Protein AF-A0A7C7KP07-F1 (afdb_monomer)

Structure (mmCIF, N/CA/C/O backbone):
data_AF-A0A7C7KP07-F1
#
_entry.id   AF-A0A7C7KP07-F1
#
loop_
_atom_site.group_PDB
_atom_site.id
_atom_site.type_symbol
_atom_site.label_atom_id
_atom_site.label_alt_id
_atom_site.label_comp_id
_atom_site.label_asym_id
_atom_site.label_entity_id
_atom_site.label_seq_id
_atom_site.pdbx_PDB_ins_code
_atom_site.Cartn_x
_atom_site.Cartn_y
_atom_site.Cartn_z
_atom_site.occupancy
_atom_site.B_iso_or_equiv
_atom_site.auth_seq_id
_atom_site.auth_comp_id
_atom_site.auth_asym_id
_atom_site.auth_atom_id
_atom_site.pdbx_PDB_model_num
ATOM 1 N N . MET A 1 1 ? -53.215 10.427 48.287 1.00 45.72 1 MET A N 1
ATOM 2 C CA . MET A 1 1 ? -52.246 9.341 48.518 1.00 45.72 1 MET A CA 1
ATOM 3 C C . MET A 1 1 ? -52.363 8.422 47.325 1.00 45.72 1 MET A C 1
ATOM 5 O O . MET A 1 1 ? -53.249 7.585 47.306 1.00 45.72 1 MET A O 1
ATOM 9 N N . GLU A 1 2 ? -51.561 8.667 46.298 1.00 38.69 2 GLU A N 1
ATOM 10 C CA . GLU A 1 2 ? -51.450 7.785 45.140 1.00 38.69 2 GLU A CA 1
ATOM 11 C C . GLU A 1 2 ? -49.985 7.834 44.715 1.00 38.69 2 GLU A C 1
ATOM 13 O O . GLU A 1 2 ? -49.373 8.903 44.669 1.00 38.69 2 GLU A O 1
ATOM 18 N N . VAL A 1 3 ? -49.396 6.648 44.643 1.00 42.69 3 VAL A N 1
ATOM 19 C CA . VAL A 1 3 ? -47.958 6.403 44.702 1.00 42.69 3 VAL A CA 1
ATOM 20 C C . VAL A 1 3 ? -47.361 6.642 43.321 1.00 42.69 3 VAL A C 1
ATOM 22 O O . VAL A 1 3 ? -47.863 6.123 42.328 1.00 42.69 3 VAL A O 1
ATOM 25 N N . ALA A 1 4 ? -46.295 7.443 43.274 1.00 44.50 4 ALA A N 1
ATOM 26 C CA . ALA A 1 4 ? -45.494 7.670 42.082 1.00 44.50 4 ALA A CA 1
ATOM 27 C C . ALA A 1 4 ? -44.988 6.329 41.527 1.00 44.50 4 ALA A C 1
ATOM 29 O O . ALA A 1 4 ? -44.332 5.569 42.241 1.00 44.50 4 ALA A O 1
ATOM 30 N N . GLY A 1 5 ? -45.312 6.052 40.263 1.00 41.22 5 GLY A N 1
ATOM 31 C CA . GLY A 1 5 ? -44.796 4.905 39.530 1.00 41.22 5 GLY A CA 1
ATOM 32 C C . GLY A 1 5 ? -43.279 4.999 39.416 1.00 41.22 5 GLY A C 1
ATOM 33 O O . GLY A 1 5 ? -42.741 5.969 38.886 1.00 41.22 5 GLY A O 1
ATOM 34 N N . THR A 1 6 ? -42.597 4.000 39.957 1.00 45.97 6 THR A N 1
ATOM 35 C CA . THR A 1 6 ? -41.168 3.776 39.781 1.00 45.97 6 THR A CA 1
ATOM 36 C C . THR A 1 6 ? -40.922 3.349 38.341 1.00 45.97 6 THR A C 1
ATOM 38 O O . THR A 1 6 ? -41.316 2.254 37.947 1.00 45.97 6 THR A O 1
ATOM 41 N N . THR A 1 7 ? -40.295 4.209 37.546 1.00 47.19 7 THR A N 1
ATOM 42 C CA . THR A 1 7 ? -39.762 3.823 36.239 1.00 47.19 7 THR A CA 1
ATOM 43 C C . THR A 1 7 ? -38.588 2.879 36.484 1.00 47.19 7 THR A C 1
ATOM 45 O O . THR A 1 7 ? -37.527 3.311 36.936 1.00 47.19 7 THR A O 1
ATOM 48 N N . GLU A 1 8 ? -38.788 1.584 36.251 1.00 47.19 8 GLU A N 1
ATOM 49 C CA . GLU A 1 8 ? -37.691 0.624 36.165 1.00 47.19 8 GLU A CA 1
ATOM 50 C C . GLU A 1 8 ? -36.824 1.013 34.964 1.00 47.19 8 GLU A C 1
ATOM 52 O O . GLU A 1 8 ? -37.277 1.040 33.821 1.00 47.19 8 GLU A O 1
ATOM 57 N N . ILE A 1 9 ? -35.580 1.397 35.243 1.00 50.75 9 ILE A N 1
ATOM 58 C CA . ILE A 1 9 ? -34.553 1.574 34.223 1.00 50.75 9 ILE A CA 1
ATOM 59 C C . ILE A 1 9 ? -34.078 0.163 33.889 1.00 50.75 9 ILE A C 1
ATOM 61 O O . ILE A 1 9 ? -33.373 -0.452 34.692 1.00 50.75 9 ILE A O 1
ATOM 65 N N . GLU A 1 10 ? -34.495 -0.369 32.741 1.00 45.81 10 GLU A N 1
ATOM 66 C CA . GLU A 1 10 ? -33.919 -1.615 32.244 1.00 45.81 10 GLU A CA 1
ATOM 67 C C . GLU A 1 10 ? -32.411 -1.416 32.009 1.00 45.81 10 GLU A C 1
ATOM 69 O O . GLU A 1 10 ? -32.008 -0.405 31.421 1.00 45.81 10 GLU A O 1
ATOM 74 N N . PRO A 1 11 ? -31.549 -2.332 32.485 1.00 45.53 11 PRO A N 1
ATOM 75 C CA . PRO A 1 11 ? -30.120 -2.239 32.234 1.00 45.53 11 PRO A CA 1
ATOM 76 C C . PRO A 1 11 ? -29.877 -2.331 30.726 1.00 45.53 11 PRO A C 1
ATOM 78 O O . PRO A 1 11 ? -30.335 -3.275 30.081 1.00 45.53 11 PRO A O 1
ATOM 81 N N . SER A 1 12 ? -29.151 -1.359 30.160 1.00 54.25 12 SER A N 1
ATOM 82 C CA . SER A 1 12 ? -28.744 -1.409 28.756 1.00 54.25 12 SER A CA 1
ATOM 83 C C . SER A 1 12 ? -27.992 -2.715 28.525 1.00 54.25 12 SER A C 1
ATOM 85 O O . SER A 1 12 ? -26.951 -2.945 29.147 1.00 54.25 12 SER A O 1
ATOM 87 N N . GLN A 1 13 ? -28.525 -3.584 27.669 1.00 49.53 13 GLN A N 1
ATOM 88 C CA . GLN A 1 13 ? -27.815 -4.783 27.252 1.00 49.53 13 GLN A CA 1
ATOM 89 C C . GLN A 1 13 ? -26.516 -4.320 26.591 1.00 49.53 13 GLN A C 1
ATOM 91 O O . GLN A 1 13 ? -26.559 -3.676 25.547 1.00 49.53 13 GLN A O 1
ATOM 96 N N . ALA A 1 14 ? -25.373 -4.574 27.232 1.00 59.94 14 ALA A N 1
ATOM 97 C CA . ALA A 1 14 ? -24.085 -4.363 26.592 1.00 59.94 14 ALA A CA 1
ATOM 98 C C . ALA A 1 14 ? -24.070 -5.243 25.335 1.00 59.94 14 ALA A C 1
ATOM 100 O O . ALA A 1 14 ? -24.162 -6.470 25.443 1.00 59.94 14 ALA A O 1
ATOM 101 N N . GLU A 1 15 ? -24.061 -4.620 24.156 1.00 72.31 15 GLU A N 1
ATOM 102 C CA . GLU A 1 15 ? -23.950 -5.343 22.894 1.00 72.31 15 GLU A CA 1
ATOM 103 C C . GLU A 1 15 ? -22.676 -6.188 22.924 1.00 72.31 15 GLU A C 1
ATOM 105 O O . GLU A 1 15 ? -21.609 -5.724 23.325 1.00 72.31 15 GLU A O 1
ATOM 110 N N . VAL A 1 16 ? -22.797 -7.458 22.534 1.00 79.88 16 VAL A N 1
ATOM 111 C CA . VAL A 1 16 ? -21.636 -8.341 22.410 1.00 79.88 16 VAL A CA 1
ATOM 112 C C . VAL A 1 16 ? -20.747 -7.790 21.289 1.00 79.88 16 VAL A C 1
ATOM 114 O O . VAL A 1 16 ? -21.262 -7.586 20.185 1.00 79.88 16 VAL A O 1
ATOM 117 N N . PRO A 1 17 ? -19.439 -7.574 21.528 1.00 86.75 17 PRO A N 1
ATOM 118 C CA . PRO A 1 17 ? -18.543 -7.053 20.505 1.00 86.75 17 PRO A CA 1
ATOM 119 C C . PRO A 1 17 ? -18.528 -7.933 19.247 1.00 86.75 17 PRO A C 1
ATOM 121 O O . PRO A 1 17 ? -18.515 -9.164 19.323 1.00 86.75 17 PRO A O 1
ATOM 124 N N . GLN A 1 18 ? -18.512 -7.301 18.076 1.00 95.06 18 GLN A N 1
ATOM 125 C CA . GLN A 1 18 ? -18.465 -7.968 16.776 1.00 95.06 18 GLN A CA 1
ATOM 126 C C . GLN A 1 18 ? -17.062 -8.540 16.523 1.00 95.06 18 GLN A C 1
ATOM 128 O O . GLN A 1 18 ? -16.063 -7.869 16.764 1.00 95.06 18 GLN A O 1
ATOM 133 N N . ALA A 1 19 ? -16.957 -9.770 16.020 1.00 97.00 19 ALA A N 1
ATOM 134 C CA . ALA A 1 19 ? -15.656 -10.354 15.694 1.00 97.00 19 ALA A CA 1
ATOM 135 C C . ALA A 1 19 ? -14.993 -9.634 14.505 1.00 97.00 19 ALA A C 1
ATOM 137 O O . ALA A 1 19 ? -15.674 -9.250 13.551 1.00 97.00 19 ALA A O 1
ATOM 138 N N . CYS A 1 20 ? -13.670 -9.483 14.546 1.00 97.94 20 CYS A N 1
ATOM 139 C CA . CYS A 1 20 ? -12.866 -9.017 13.418 1.00 97.94 20 CYS A CA 1
ATOM 140 C C . CYS A 1 20 ? -11.467 -9.651 13.399 1.00 97.94 20 CYS A C 1
ATOM 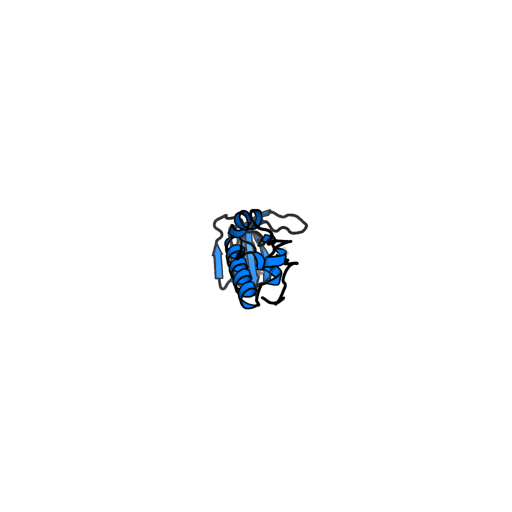142 O O . CYS A 1 20 ? -11.034 -10.275 14.374 1.00 97.94 20 CYS A O 1
ATOM 144 N N . ASP A 1 21 ? -10.760 -9.499 12.282 1.00 98.31 21 ASP A N 1
ATOM 145 C CA . ASP A 1 21 ? -9.445 -10.113 12.092 1.00 98.31 21 ASP A CA 1
ATOM 146 C C . ASP A 1 21 ? -8.358 -9.269 12.750 1.00 98.31 21 ASP A C 1
ATOM 148 O O . ASP A 1 21 ? -7.588 -9.771 13.564 1.00 98.31 21 ASP A O 1
ATOM 152 N N . LEU A 1 22 ? -8.347 -7.970 12.443 1.00 98.44 22 LEU A N 1
ATOM 153 C CA . LEU A 1 22 ? -7.335 -7.018 12.887 1.00 98.44 22 LEU A CA 1
ATOM 154 C C . LEU A 1 22 ? -7.994 -5.724 13.361 1.00 98.44 22 LEU A C 1
ATOM 156 O O . LEU A 1 22 ? -8.871 -5.186 12.683 1.00 98.44 22 LEU A O 1
ATOM 160 N N . ILE A 1 23 ? -7.503 -5.168 14.469 1.00 98.25 23 ILE A N 1
ATOM 161 C CA . ILE A 1 23 ? -7.702 -3.751 14.792 1.00 98.25 23 ILE A CA 1
ATOM 162 C C . ILE A 1 23 ? -6.342 -3.060 14.869 1.00 98.25 23 ILE A C 1
ATOM 164 O O . ILE A 1 23 ? -5.469 -3.471 15.635 1.00 98.25 23 ILE A O 1
ATOM 168 N N . ILE A 1 24 ? -6.183 -1.979 14.103 1.00 98.31 24 ILE A N 1
ATOM 169 C CA . ILE A 1 24 ? -5.073 -1.032 14.255 1.00 98.31 24 ILE A CA 1
ATOM 170 C C . ILE A 1 24 ? -5.556 0.092 15.165 1.00 98.31 24 ILE A C 1
ATOM 172 O O . ILE A 1 24 ? -6.588 0.699 14.892 1.00 98.31 24 ILE A O 1
ATOM 176 N N . ARG A 1 25 ? -4.827 0.351 16.247 1.00 97.88 25 ARG A N 1
ATOM 177 C CA . ARG A 1 25 ? -5.267 1.165 17.384 1.00 97.88 25 ARG A CA 1
ATOM 178 C C . ARG A 1 25 ? -4.291 2.274 17.728 1.00 97.88 25 ARG A C 1
ATOM 180 O O . ARG A 1 25 ? -3.101 2.139 17.450 1.00 97.88 25 ARG A O 1
ATOM 187 N N . ASN A 1 26 ? -4.776 3.316 18.407 1.00 97.56 26 ASN A N 1
ATOM 188 C C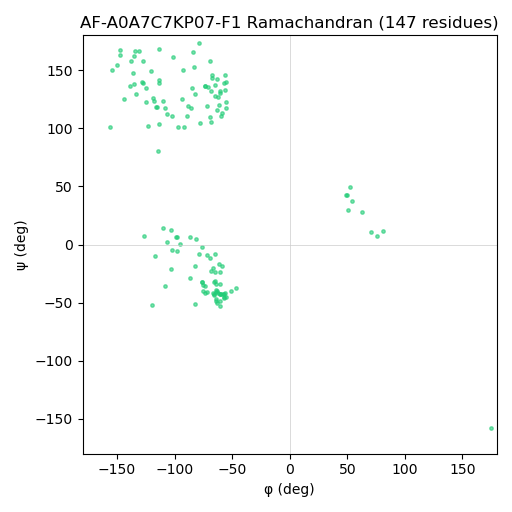A . ASN A 1 26 ? -3.958 4.427 18.908 1.00 97.56 26 ASN A CA 1
ATOM 189 C C . ASN A 1 26 ? -3.070 5.056 17.809 1.00 97.56 26 ASN A C 1
ATOM 191 O O . ASN A 1 26 ? -1.855 5.178 17.969 1.00 97.56 26 ASN A O 1
ATOM 195 N N . GLY A 1 27 ? -3.661 5.388 16.661 1.00 98.06 27 GLY A N 1
ATOM 196 C CA . GLY A 1 27 ? -2.978 6.026 15.531 1.00 98.06 27 GLY A CA 1
ATOM 197 C C . GLY A 1 27 ? -3.465 7.448 15.259 1.00 98.06 27 GLY A C 1
ATOM 198 O O . GLY A 1 27 ? -4.494 7.882 15.773 1.00 98.06 27 GLY A O 1
ATOM 199 N N . VAL A 1 28 ? -2.736 8.170 14.409 1.00 98.38 28 VAL A N 1
ATOM 200 C CA . VAL A 1 28 ? -3.241 9.370 13.726 1.00 98.38 28 VAL A CA 1
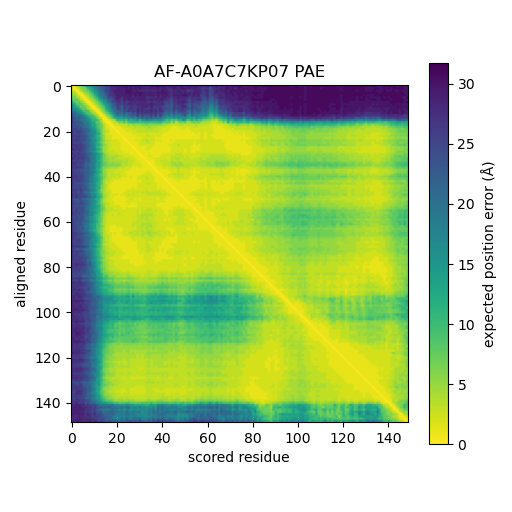ATOM 201 C C . VAL A 1 28 ? -3.699 8.934 12.340 1.00 98.38 28 VAL A C 1
ATOM 203 O O . VAL A 1 28 ? -2.869 8.684 11.464 1.00 98.38 28 VAL A O 1
ATOM 206 N N . LEU A 1 29 ? -5.008 8.770 12.152 1.00 98.12 29 LEU A N 1
ATOM 207 C CA . LEU A 1 29 ? -5.551 8.229 10.907 1.00 98.12 29 LEU A CA 1
ATOM 208 C C . LEU A 1 29 ? -5.750 9.344 9.883 1.00 98.12 29 LEU A C 1
ATOM 210 O O . LEU A 1 29 ? -6.576 10.232 10.094 1.00 98.12 29 LEU A O 1
ATOM 214 N N . LEU A 1 30 ? -5.039 9.264 8.762 1.00 97.81 30 LEU A N 1
ATOM 215 C CA . LEU A 1 30 ? -5.291 10.076 7.574 1.00 97.81 30 LEU A CA 1
ATOM 216 C C . LEU A 1 30 ? -6.249 9.294 6.680 1.00 97.81 30 LEU A C 1
ATOM 218 O O . LEU A 1 30 ? -5.835 8.344 6.024 1.00 97.81 30 LEU A O 1
ATOM 222 N N . THR A 1 31 ? -7.538 9.632 6.692 1.00 96.00 31 THR A N 1
ATOM 223 C CA . THR A 1 31 ? -8.550 8.797 6.018 1.00 96.00 31 THR A CA 1
ATOM 224 C C . THR A 1 31 ? -8.547 8.956 4.499 1.00 96.00 31 THR A C 1
ATOM 226 O O . THR A 1 31 ? -8.831 7.988 3.795 1.00 96.00 31 THR A O 1
ATOM 229 N N . LEU A 1 32 ? -8.219 10.159 4.007 1.00 95.00 32 LEU A N 1
ATOM 230 C CA . LEU A 1 32 ? -8.351 10.556 2.599 1.00 95.00 32 LEU A CA 1
ATOM 231 C C . LEU A 1 32 ? -9.752 10.262 2.027 1.00 95.00 32 LEU A C 1
ATOM 233 O O . LEU A 1 32 ? -9.909 9.977 0.839 1.00 95.00 32 LEU A O 1
ATOM 237 N N . ASP A 1 33 ? -10.771 10.294 2.886 1.00 94.50 33 ASP A N 1
ATOM 238 C CA . ASP A 1 33 ? -12.163 10.214 2.466 1.00 94.50 33 ASP A CA 1
ATOM 239 C C . ASP A 1 33 ? -12.652 11.576 1.928 1.00 94.50 33 ASP A C 1
ATOM 241 O O . ASP A 1 33 ? -11.912 12.560 1.980 1.00 94.50 33 ASP A O 1
ATOM 245 N N . PRO A 1 34 ? -13.873 11.673 1.369 1.00 96.50 34 PRO A N 1
ATOM 246 C CA . PRO A 1 34 ? -14.366 12.930 0.800 1.00 96.50 34 PRO A CA 1
ATOM 247 C C . PRO A 1 34 ? -14.420 14.113 1.777 1.00 96.50 34 PRO A C 1
ATOM 249 O O . PRO A 1 34 ? -14.483 15.255 1.323 1.00 96.50 34 PRO A O 1
ATOM 252 N N . ASP A 1 35 ? -14.402 13.843 3.084 1.00 95.88 35 ASP A N 1
ATOM 253 C CA . ASP A 1 35 ? -14.429 14.849 4.144 1.00 95.88 35 ASP A CA 1
ATOM 254 C C . ASP A 1 35 ? -13.010 15.201 4.651 1.00 95.88 35 ASP A C 1
ATOM 256 O O . ASP A 1 35 ? -12.875 16.022 5.558 1.00 95.88 35 ASP A O 1
ATOM 260 N N . ASP A 1 36 ? -11.962 14.589 4.078 1.00 93.88 36 ASP A N 1
ATOM 261 C CA . ASP A 1 36 ? -10.538 14.761 4.408 1.00 93.88 36 ASP A CA 1
ATOM 262 C C . ASP A 1 36 ? -10.252 14.657 5.915 1.00 93.88 36 ASP A C 1
ATOM 264 O O . ASP A 1 36 ? -9.525 15.451 6.521 1.00 93.88 36 ASP A O 1
ATOM 268 N N . ARG A 1 37 ? -10.893 13.679 6.569 1.00 96.25 37 ARG A N 1
ATOM 269 C CA . ARG A 1 37 ? -10.824 13.557 8.028 1.00 96.25 37 ARG A CA 1
ATOM 270 C C . ARG A 1 37 ? -9.442 13.099 8.486 1.00 96.25 37 ARG A C 1
ATOM 272 O O . ARG A 1 37 ? -8.910 12.096 7.996 1.00 96.25 37 ARG A O 1
ATOM 279 N N . VAL A 1 38 ? -8.948 13.765 9.529 1.00 97.88 38 VAL A N 1
ATOM 280 C CA . VAL A 1 38 ? -7.825 13.323 10.363 1.00 97.88 38 VAL A CA 1
ATOM 281 C C . VAL A 1 38 ? -8.361 12.950 11.740 1.00 97.88 38 VAL A C 1
ATOM 283 O O . VAL A 1 38 ? -9.011 13.765 12.393 1.00 97.88 38 VAL A O 1
ATOM 286 N N . ILE A 1 39 ? -8.111 11.715 12.177 1.00 97.62 39 ILE A N 1
ATOM 287 C CA . ILE A 1 39 ? -8.594 11.203 13.466 1.00 97.62 39 ILE A CA 1
ATOM 288 C C . ILE A 1 39 ? -7.389 10.960 14.372 1.00 97.62 39 ILE A C 1
ATOM 290 O O . ILE A 1 39 ? -6.659 9.982 14.204 1.00 97.62 39 ILE A O 1
ATOM 294 N N . GLU A 1 40 ? -7.173 11.865 15.321 1.00 97.44 40 GLU A N 1
ATOM 295 C CA . GLU A 1 40 ? -6.166 11.705 16.372 1.00 97.44 40 GLU A CA 1
ATOM 296 C C . GLU A 1 40 ? -6.632 10.674 17.406 1.00 97.44 40 GLU A C 1
ATOM 298 O O . GLU A 1 40 ? -7.794 10.683 17.809 1.00 97.44 40 GLU A O 1
ATOM 303 N N . GLY A 1 41 ? -5.738 9.776 17.833 1.00 96.56 41 GLY A N 1
ATOM 304 C CA . GLY A 1 41 ? -6.107 8.686 18.745 1.00 96.56 41 GLY A CA 1
ATOM 305 C C . GLY A 1 41 ? -7.130 7.724 18.133 1.00 96.56 41 GLY A C 1
ATOM 306 O O . GLY A 1 41 ? -7.935 7.135 18.848 1.00 96.56 41 GLY A O 1
ATOM 307 N N . GLY A 1 42 ? -7.131 7.597 16.806 1.00 97.81 42 GLY A N 1
ATOM 308 C CA . GLY A 1 42 ? -8.079 6.772 16.077 1.00 97.81 42 GLY A CA 1
ATOM 309 C C . GLY A 1 42 ? -7.679 5.301 16.002 1.00 97.81 42 GLY A C 1
ATOM 310 O O . GLY A 1 42 ? -6.525 4.917 16.222 1.00 97.81 42 GLY A O 1
ATOM 311 N N . ALA A 1 43 ? -8.656 4.487 15.621 1.00 98.31 43 ALA A N 1
ATOM 312 C CA . ALA A 1 43 ? -8.508 3.083 15.286 1.00 98.31 43 ALA A CA 1
ATOM 313 C C . ALA A 1 43 ? -9.271 2.718 14.002 1.00 98.31 43 ALA A C 1
ATOM 315 O O . ALA A 1 43 ? -10.183 3.429 13.562 1.00 98.31 43 ALA A O 1
ATOM 316 N N . LEU A 1 44 ? -8.916 1.577 13.415 1.00 98.06 44 LEU A N 1
ATOM 317 C CA . LEU A 1 44 ? -9.678 0.931 12.347 1.00 98.06 44 LEU A CA 1
ATOM 318 C C . LEU A 1 44 ? -9.774 -0.576 12.583 1.00 98.06 44 LEU A C 1
ATOM 320 O O . LEU A 1 44 ? -8.847 -1.177 13.125 1.00 98.06 44 LEU A O 1
ATOM 324 N N . ALA A 1 45 ? -10.887 -1.174 12.163 1.00 98.31 45 ALA A N 1
ATOM 325 C CA . ALA A 1 45 ? -11.147 -2.612 12.233 1.00 98.31 45 ALA A CA 1
ATOM 326 C C . ALA A 1 45 ? -11.219 -3.218 10.826 1.00 98.31 45 ALA A C 1
ATOM 328 O O . ALA A 1 45 ? -11.782 -2.609 9.909 1.00 98.31 45 ALA A O 1
ATOM 329 N N . VAL A 1 46 ? -10.677 -4.425 10.671 1.00 98.31 46 VAL A N 1
ATOM 330 C CA . VAL A 1 46 ? -10.564 -5.146 9.398 1.00 98.31 46 VAL A CA 1
ATOM 331 C C . VAL A 1 46 ? -11.211 -6.525 9.501 1.00 98.31 46 VAL A C 1
ATOM 333 O O . VAL A 1 46 ? -10.981 -7.250 10.469 1.00 98.31 46 VAL A O 1
ATOM 336 N N . VAL A 1 47 ? -11.996 -6.885 8.484 1.00 98.31 47 VAL A N 1
ATOM 337 C CA . VAL A 1 47 ? -12.581 -8.220 8.282 1.00 98.31 47 VAL A CA 1
ATOM 338 C C . VAL A 1 47 ? -12.365 -8.626 6.829 1.00 98.31 47 VAL A C 1
ATOM 340 O O . VAL A 1 47 ? -12.662 -7.842 5.926 1.00 98.31 47 VAL A O 1
ATOM 343 N N . ASP A 1 48 ? -11.834 -9.820 6.593 1.00 97.25 48 ASP A N 1
ATOM 344 C CA . ASP A 1 48 ? -11.549 -10.387 5.272 1.00 97.25 48 ASP A CA 1
ATOM 345 C C . ASP A 1 48 ? -10.761 -9.415 4.368 1.00 97.25 48 ASP A C 1
ATOM 347 O O . ASP A 1 48 ? -11.069 -9.209 3.190 1.00 97.25 48 ASP A O 1
ATOM 351 N N . GLY A 1 49 ? -9.759 -8.746 4.951 1.00 96.50 49 GLY A N 1
ATOM 352 C CA . GLY A 1 49 ? -8.917 -7.762 4.261 1.00 96.50 49 GLY A CA 1
ATOM 353 C C . GLY A 1 49 ? -9.615 -6.440 3.911 1.00 96.50 49 GLY A C 1
ATOM 354 O O . GLY A 1 49 ? -9.057 -5.634 3.166 1.00 96.50 49 GLY A O 1
ATOM 355 N N . ARG A 1 50 ? -10.824 -6.186 4.427 1.00 97.94 50 ARG A N 1
ATOM 356 C CA . ARG A 1 50 ? -11.585 -4.946 4.208 1.00 97.94 50 ARG A CA 1
ATOM 357 C C . ARG A 1 50 ? -11.738 -4.160 5.497 1.00 97.94 50 ARG A C 1
ATOM 359 O O . ARG A 1 50 ? -12.036 -4.725 6.542 1.00 97.94 50 ARG A O 1
ATOM 366 N N . ILE A 1 51 ? -11.604 -2.841 5.408 1.00 97.69 51 ILE A N 1
ATOM 367 C CA . ILE A 1 51 ? -11.886 -1.946 6.531 1.00 97.69 51 ILE A CA 1
ATOM 368 C C . ILE A 1 51 ? -13.403 -1.903 6.749 1.00 97.69 51 ILE A C 1
ATOM 370 O O . ILE A 1 51 ? -14.143 -1.498 5.853 1.00 97.69 51 ILE A O 1
ATOM 374 N N . VAL A 1 52 ? -13.864 -2.319 7.931 1.00 97.62 52 VAL A N 1
ATOM 375 C CA . VAL A 1 52 ? -15.296 -2.351 8.296 1.00 97.62 52 VAL A CA 1
ATOM 376 C C . VAL A 1 52 ? -15.705 -1.210 9.223 1.00 97.62 52 VAL A C 1
ATOM 378 O O . VAL A 1 52 ? -16.883 -0.861 9.296 1.00 97.62 52 VAL A O 1
ATOM 381 N N . ALA A 1 53 ? -14.745 -0.604 9.921 1.00 97.31 53 ALA A N 1
ATOM 382 C CA . ALA A 1 53 ? -14.970 0.575 10.745 1.00 97.31 53 ALA A CA 1
ATOM 383 C C . ALA A 1 53 ? -13.693 1.398 10.901 1.00 97.31 53 ALA A C 1
ATOM 385 O O . ALA A 1 53 ? -12.590 0.856 10.914 1.00 97.31 53 ALA A O 1
ATOM 386 N N . ILE A 1 54 ? -13.880 2.707 11.061 1.00 97.31 54 ILE A N 1
ATOM 387 C CA . ILE A 1 54 ? -12.852 3.698 11.380 1.00 97.31 54 ILE A CA 1
ATOM 388 C C . ILE A 1 54 ? -13.466 4.647 12.412 1.00 97.31 54 ILE A C 1
ATOM 390 O O . ILE A 1 54 ? -14.620 5.054 12.248 1.00 97.31 54 ILE A O 1
ATOM 394 N N . GLY A 1 55 ? -12.728 5.011 13.457 1.00 96.06 55 GLY A N 1
ATOM 395 C CA . GLY A 1 55 ? -13.230 5.935 14.472 1.00 96.06 55 GLY A CA 1
ATOM 396 C C . GLY A 1 55 ? -12.279 6.120 15.645 1.00 96.06 55 GLY A C 1
ATOM 397 O O . GLY A 1 55 ? -11.084 5.880 15.521 1.00 96.06 55 GLY A O 1
ATOM 398 N N . ASP A 1 56 ? -12.832 6.556 16.773 1.00 95.88 56 ASP A N 1
ATOM 399 C CA . ASP A 1 56 ? -12.131 6.653 18.058 1.00 95.88 56 ASP A CA 1
ATOM 400 C C . ASP A 1 56 ? -11.675 5.270 18.569 1.00 95.88 56 ASP A C 1
ATOM 402 O O . ASP A 1 56 ? -12.398 4.281 18.406 1.00 95.88 56 ASP A O 1
ATOM 406 N N . ASP A 1 57 ? -10.489 5.203 19.191 1.00 95.19 57 ASP A N 1
ATOM 407 C CA . ASP A 1 57 ? -9.891 3.949 19.680 1.00 95.19 57 ASP A CA 1
ATOM 408 C C . ASP A 1 57 ? -10.790 3.198 20.664 1.00 95.19 57 ASP A C 1
ATOM 410 O O . ASP A 1 57 ? -10.979 1.986 20.529 1.00 95.19 57 ASP A O 1
ATOM 414 N N . GLN A 1 58 ? -11.366 3.906 21.638 1.00 93.31 58 GLN A N 1
ATOM 415 C CA . GLN A 1 58 ? -12.171 3.278 22.681 1.00 93.31 58 GLN A CA 1
ATOM 416 C C . GLN A 1 58 ? -13.507 2.801 22.116 1.00 93.31 58 GLN A C 1
ATOM 418 O O . GLN A 1 58 ? -13.925 1.678 22.385 1.00 93.31 58 GLN A O 1
ATOM 423 N N . CYS A 1 59 ? -14.129 3.610 21.255 1.00 92.44 59 CYS A N 1
ATOM 424 C CA . CYS A 1 59 ? -15.361 3.233 20.565 1.00 92.44 59 CYS A CA 1
ATOM 425 C C . CYS A 1 59 ? -15.198 1.933 19.756 1.00 92.44 59 CYS A C 1
ATOM 427 O O . CYS A 1 59 ? -16.065 1.058 19.789 1.00 92.44 59 CYS A O 1
ATOM 429 N N . LEU A 1 60 ? -14.075 1.770 19.046 1.00 95.19 60 LEU A N 1
ATOM 430 C CA . LEU A 1 60 ? -13.807 0.544 18.289 1.00 95.19 60 LEU A CA 1
ATOM 431 C C . LEU A 1 60 ? -13.449 -0.638 19.193 1.00 95.19 60 LEU A C 1
ATOM 433 O O . LEU A 1 60 ? -13.862 -1.754 18.885 1.00 95.19 60 LEU A O 1
ATOM 437 N N . ALA A 1 61 ? -12.731 -0.406 20.294 1.00 91.06 61 ALA A N 1
ATOM 438 C CA . ALA A 1 61 ? -12.409 -1.445 21.272 1.00 91.06 61 ALA A CA 1
ATOM 439 C C . ALA A 1 61 ? -13.657 -2.005 21.977 1.00 91.06 61 ALA A C 1
ATOM 441 O O . ALA A 1 61 ? -13.699 -3.196 22.273 1.00 91.06 61 ALA A O 1
ATOM 442 N N . ASP A 1 62 ? -14.673 -1.171 22.209 1.00 93.69 62 ASP A N 1
ATOM 443 C CA . ASP A 1 62 ? -15.942 -1.602 22.806 1.00 93.69 62 ASP A CA 1
ATOM 444 C C . ASP A 1 62 ? -16.823 -2.344 21.787 1.00 93.69 62 ASP A C 1
ATOM 446 O O . ASP A 1 62 ? -17.568 -3.259 22.139 1.00 93.69 62 ASP A O 1
ATOM 450 N N . ARG A 1 63 ? -16.733 -1.967 20.505 1.00 95.38 63 ARG A N 1
ATOM 451 C CA . ARG A 1 63 ? -17.576 -2.515 19.436 1.00 95.38 63 ARG A CA 1
ATOM 452 C C . ARG A 1 63 ? -17.031 -3.794 18.803 1.00 95.38 63 ARG A C 1
ATOM 454 O O . ARG A 1 63 ? -17.831 -4.586 18.306 1.00 95.38 63 ARG A O 1
ATOM 461 N N . TYR A 1 64 ? -15.714 -3.997 18.784 1.00 96.88 64 TYR A N 1
ATOM 462 C CA . TYR A 1 64 ? -15.081 -5.106 18.069 1.00 96.88 64 TYR A CA 1
ATOM 463 C C . TYR A 1 64 ? -14.136 -5.936 18.943 1.00 96.88 64 TYR A C 1
ATOM 465 O O . TYR A 1 64 ? -13.318 -5.411 19.692 1.00 96.88 64 TYR A O 1
ATOM 473 N N . GLN A 1 65 ? -14.188 -7.255 18.760 1.00 96.94 65 GLN A N 1
ATOM 474 C CA . GLN A 1 65 ? -13.234 -8.216 19.304 1.00 96.94 65 GLN A CA 1
ATOM 475 C C . GLN A 1 65 ? -12.333 -8.726 18.174 1.00 96.94 65 GLN A C 1
ATOM 477 O O . GLN A 1 65 ? -12.796 -9.430 17.278 1.00 96.94 65 GLN A O 1
ATOM 482 N N . ALA A 1 66 ? -11.047 -8.377 18.215 1.00 97.12 66 ALA A N 1
ATOM 483 C CA . ALA A 1 66 ? -10.082 -8.742 17.179 1.00 97.12 66 ALA A CA 1
ATOM 484 C C . ALA A 1 66 ? -9.341 -10.045 17.481 1.00 97.12 66 ALA A C 1
ATOM 486 O O . ALA A 1 66 ? -9.072 -10.347 18.648 1.00 97.12 66 ALA A O 1
ATOM 487 N N . SER A 1 67 ? -8.945 -10.761 16.428 1.00 98.00 67 SER A N 1
ATOM 488 C CA . SER A 1 67 ? -7.965 -11.852 16.522 1.00 98.00 67 SER A CA 1
ATOM 489 C C . SER A 1 67 ? -6.538 -11.313 16.679 1.00 98.00 67 SER A C 1
ATOM 491 O O . SER A 1 67 ? -5.734 -11.889 17.410 1.00 98.00 67 SER A O 1
ATOM 493 N N . GLU A 1 68 ? -6.244 -10.179 16.041 1.00 98.31 68 GLU A N 1
ATOM 494 C CA . GLU A 1 68 ? -4.971 -9.468 16.109 1.00 98.31 68 GLU A CA 1
ATOM 495 C C . GLU A 1 68 ? -5.188 -7.990 16.460 1.00 98.31 68 GLU A C 1
ATOM 497 O O . GLU A 1 68 ? -6.111 -7.333 15.976 1.00 98.31 68 GLU A O 1
ATOM 502 N N . ILE A 1 69 ? -4.319 -7.444 17.312 1.00 97.88 69 ILE A N 1
ATOM 503 C CA . ILE A 1 69 ? -4.324 -6.022 17.662 1.00 97.88 69 ILE A CA 1
ATOM 504 C C . ILE A 1 69 ? -2.943 -5.448 17.377 1.00 97.88 69 ILE A C 1
ATOM 506 O O . ILE A 1 69 ? -1.951 -5.887 17.960 1.00 97.88 69 ILE A O 1
ATOM 510 N N . LEU A 1 70 ? -2.900 -4.415 16.540 1.00 98.19 70 LEU A N 1
ATOM 511 C CA . LEU A 1 70 ? -1.702 -3.641 16.245 1.00 98.19 70 LEU A CA 1
ATOM 512 C C . LEU A 1 70 ? -1.824 -2.262 16.895 1.00 98.19 70 LEU A C 1
ATOM 514 O O . LEU A 1 70 ? -2.705 -1.478 16.557 1.00 98.19 70 LEU A O 1
ATOM 518 N N . ASN A 1 71 ? -0.932 -1.942 17.831 1.00 97.88 71 ASN A N 1
ATOM 519 C CA . ASN A 1 71 ? -0.855 -0.603 18.418 1.00 97.88 71 ASN A CA 1
ATOM 520 C C . ASN A 1 71 ? 0.070 0.274 17.564 1.00 97.88 71 ASN A C 1
ATOM 522 O O . ASN A 1 71 ? 1.252 -0.028 17.423 1.00 97.88 71 ASN A O 1
ATOM 526 N N . ALA A 1 72 ? -0.456 1.361 17.004 1.00 97.94 72 ALA A N 1
ATOM 527 C CA . ALA A 1 72 ? 0.302 2.299 16.183 1.00 97.94 72 ALA A CA 1
ATOM 528 C C . ALA A 1 72 ? 1.160 3.269 17.016 1.00 97.94 72 ALA A C 1
ATOM 530 O O . ALA A 1 72 ? 1.982 3.987 16.453 1.00 97.94 72 ALA A O 1
ATOM 531 N N . HIS A 1 73 ? 1.021 3.296 18.346 1.00 97.69 73 HIS A N 1
ATOM 532 C CA . HIS A 1 73 ? 1.826 4.126 19.254 1.00 97.69 73 HIS A CA 1
ATOM 533 C C . HIS A 1 73 ? 1.827 5.628 18.906 1.00 97.69 73 HIS A C 1
ATOM 535 O O . HIS A 1 73 ? 2.844 6.305 19.040 1.00 97.69 73 HIS A O 1
ATOM 541 N N . GLY A 1 74 ? 0.689 6.153 18.449 1.00 97.56 74 GLY A N 1
ATOM 542 C CA . GLY A 1 74 ? 0.540 7.532 17.981 1.00 97.56 74 GLY A CA 1
ATOM 543 C C . GLY A 1 74 ? 1.130 7.792 16.591 1.00 97.56 74 GLY A C 1
ATOM 544 O O . GLY A 1 74 ? 1.191 8.944 16.169 1.00 97.56 74 GLY A O 1
ATOM 545 N N . SER A 1 75 ? 1.575 6.753 15.876 1.00 98.19 75 SER A N 1
ATOM 546 C CA . SER A 1 75 ? 2.096 6.884 14.512 1.00 98.19 75 SER A CA 1
ATOM 547 C C . SER A 1 75 ? 0.990 7.238 13.523 1.00 98.19 75 SER A C 1
ATOM 549 O O . SER A 1 75 ? -0.194 6.967 13.745 1.00 98.19 75 SER A O 1
ATOM 551 N N . ILE A 1 76 ? 1.401 7.811 12.395 1.00 98.06 76 ILE A N 1
ATOM 552 C CA . ILE A 1 76 ? 0.511 8.067 11.266 1.00 98.06 76 ILE A CA 1
ATOM 553 C C . ILE A 1 76 ? 0.098 6.731 10.646 1.00 98.06 76 ILE A C 1
ATOM 555 O O . ILE A 1 76 ? 0.943 5.885 10.356 1.00 98.06 76 ILE A O 1
ATOM 559 N N . VAL A 1 77 ? -1.200 6.577 10.401 1.00 98.00 77 VAL A N 1
ATOM 560 C CA . VAL A 1 77 ? -1.776 5.480 9.622 1.00 98.00 77 VAL A CA 1
ATOM 561 C C . VAL A 1 77 ? -2.458 6.101 8.410 1.00 98.00 77 VAL A C 1
ATOM 563 O O . VAL A 1 77 ? -3.316 6.970 8.556 1.00 98.00 77 VAL A O 1
ATOM 566 N N . HIS A 1 78 ? -2.065 5.677 7.214 1.00 97.31 78 HIS A N 1
ATOM 567 C CA . HIS A 1 78 ? -2.554 6.234 5.955 1.00 97.31 78 HIS A CA 1
ATOM 568 C C . HIS A 1 78 ? -2.829 5.117 4.935 1.00 97.31 78 HIS A C 1
ATOM 570 O O . HIS A 1 78 ? -2.249 4.033 5.053 1.00 97.31 78 HIS A O 1
ATOM 576 N N . PRO A 1 79 ? -3.681 5.353 3.920 1.00 97.25 79 PRO A N 1
ATOM 577 C CA . PRO A 1 79 ? -3.792 4.466 2.771 1.00 97.25 79 PRO A CA 1
ATOM 578 C C . PRO A 1 79 ? -2.432 4.273 2.107 1.00 97.25 79 PRO A C 1
ATOM 580 O O . PRO A 1 79 ? -1.669 5.231 1.975 1.00 97.25 79 PRO A O 1
ATOM 583 N N . GLY A 1 80 ? -2.129 3.052 1.670 1.00 97.81 80 GLY A N 1
ATOM 584 C CA . GLY A 1 80 ? -0.896 2.792 0.929 1.00 97.81 80 GLY A CA 1
ATOM 585 C C . GLY A 1 80 ? -0.787 3.680 -0.313 1.00 97.81 80 GLY A C 1
ATOM 586 O O . GLY A 1 80 ? -1.795 4.034 -0.931 1.00 97.81 80 GLY A O 1
ATOM 587 N N . PHE A 1 81 ? 0.436 4.075 -0.658 1.00 98.06 81 PHE A N 1
ATOM 588 C CA . PHE A 1 81 ? 0.659 4.954 -1.798 1.00 98.06 81 PHE A CA 1
ATOM 589 C C . PHE A 1 81 ? 0.315 4.252 -3.115 1.00 98.06 81 PHE A C 1
ATOM 591 O O . PHE A 1 81 ? 0.526 3.046 -3.278 1.00 98.06 81 PHE A O 1
ATOM 598 N N . ILE A 1 82 ? -0.192 5.041 -4.063 1.00 97.44 82 ILE A N 1
ATOM 599 C CA . ILE A 1 82 ? -0.509 4.595 -5.418 1.00 97.44 82 ILE A CA 1
ATOM 600 C C . ILE A 1 82 ? 0.388 5.358 -6.384 1.00 97.44 82 ILE A C 1
ATOM 602 O O . ILE A 1 82 ? 0.301 6.583 -6.474 1.00 97.44 82 ILE A O 1
ATOM 606 N N . ASP A 1 83 ? 1.228 4.635 -7.119 1.00 96.31 83 ASP A N 1
ATOM 607 C CA . ASP A 1 83 ? 1.996 5.223 -8.213 1.00 96.31 83 ASP A CA 1
ATOM 608 C C . ASP A 1 83 ? 1.200 5.142 -9.515 1.00 96.31 83 ASP A C 1
ATOM 610 O O . ASP A 1 83 ? 0.979 4.072 -10.082 1.00 96.31 83 ASP A O 1
ATOM 614 N N . ALA A 1 84 ? 0.748 6.291 -10.001 1.00 95.81 84 ALA A N 1
ATOM 615 C CA . ALA A 1 84 ? -0.066 6.351 -11.204 1.00 95.81 84 ALA A CA 1
ATOM 616 C C . ALA A 1 84 ? 0.721 6.058 -12.496 1.00 95.81 84 ALA A C 1
ATOM 618 O O . ALA A 1 84 ? 0.095 5.945 -13.551 1.00 95.81 84 ALA A O 1
ATOM 619 N N . HIS A 1 85 ? 2.058 5.968 -12.451 1.00 94.69 85 HIS A N 1
ATOM 620 C CA . HIS A 1 85 ? 2.877 5.694 -13.633 1.00 94.69 85 HIS A CA 1
ATOM 621 C C . HIS A 1 85 ? 4.228 5.067 -13.265 1.00 94.69 85 HIS A C 1
ATOM 623 O O . HIS A 1 85 ? 5.188 5.765 -12.941 1.00 94.69 85 HIS A O 1
ATOM 629 N N . ALA A 1 86 ? 4.337 3.752 -13.430 1.00 91.88 86 ALA A N 1
ATOM 630 C CA . ALA A 1 86 ? 5.565 2.999 -13.195 1.00 91.88 86 ALA A CA 1
ATOM 631 C C . ALA A 1 86 ? 6.027 2.270 -14.464 1.00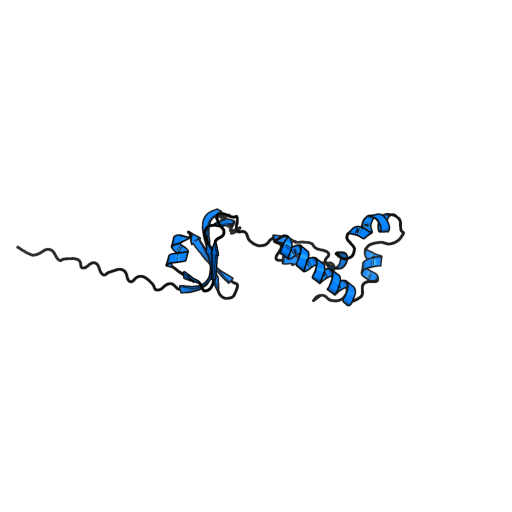 91.88 86 ALA A C 1
ATOM 633 O O . ALA A 1 86 ? 5.217 1.845 -15.273 1.00 91.88 86 ALA A O 1
ATOM 634 N N . HIS A 1 87 ? 7.336 2.079 -14.638 1.00 91.06 87 HIS A N 1
ATOM 635 C CA . HIS A 1 87 ? 7.886 1.183 -15.664 1.00 91.06 87 HIS A CA 1
ATOM 636 C C . HIS A 1 87 ? 8.605 0.018 -14.984 1.00 91.06 87 HIS A C 1
ATOM 638 O O . HIS A 1 87 ? 9.831 0.033 -14.827 1.00 91.06 87 HIS A O 1
ATOM 644 N N . VAL A 1 88 ? 7.848 -0.989 -14.541 1.00 91.31 88 VAL A N 1
ATOM 645 C CA . VAL A 1 88 ? 8.399 -2.071 -13.705 1.00 91.31 88 VAL A CA 1
ATOM 646 C C . VAL A 1 88 ? 9.374 -2.974 -14.460 1.00 91.31 88 VAL A C 1
ATOM 648 O O . VAL A 1 88 ? 10.307 -3.498 -13.858 1.00 91.31 88 VAL A O 1
ATOM 651 N N . ASN A 1 89 ? 9.296 -3.039 -15.790 1.00 88.19 89 ASN A N 1
ATOM 652 C CA . ASN A 1 89 ? 10.274 -3.750 -16.621 1.00 88.19 89 ASN A CA 1
ATOM 653 C C . ASN A 1 89 ? 11.623 -3.027 -16.817 1.00 88.19 89 ASN A C 1
ATOM 655 O O . ASN A 1 89 ? 12.533 -3.560 -17.454 1.00 88.19 89 ASN A O 1
ATOM 659 N N . GLN A 1 90 ? 11.778 -1.816 -16.272 1.00 88.75 90 GLN A N 1
ATOM 660 C CA . GLN A 1 90 ? 13.036 -1.059 -16.299 1.00 88.75 90 GLN A CA 1
ATOM 661 C C . GLN A 1 90 ? 13.792 -1.112 -14.965 1.00 88.75 90 GLN A C 1
ATOM 663 O O . GLN A 1 90 ? 14.913 -0.607 -14.876 1.00 88.75 90 GLN A O 1
ATOM 668 N N . TYR A 1 91 ? 13.222 -1.731 -13.930 1.00 90.06 91 TYR A N 1
ATOM 669 C CA . TYR A 1 91 ? 13.791 -1.769 -12.581 1.00 90.06 91 TYR A CA 1
ATOM 670 C C . TYR A 1 91 ? 15.170 -2.435 -12.504 1.00 90.06 91 TYR A C 1
ATOM 672 O O . TYR A 1 91 ? 16.034 -1.977 -11.756 1.00 90.06 91 TYR A O 1
ATOM 680 N N . SER A 1 92 ? 15.429 -3.447 -13.333 1.00 89.00 92 SER A N 1
ATOM 681 C CA . SER A 1 92 ? 16.749 -4.089 -13.448 1.00 89.00 92 SER A CA 1
ATOM 682 C C . SER A 1 92 ? 17.823 -3.199 -14.098 1.00 89.00 92 SER A C 1
ATOM 684 O O . SER A 1 92 ? 19.011 -3.510 -14.032 1.00 89.00 92 SER A O 1
ATOM 686 N N . SER A 1 93 ? 17.430 -2.067 -14.692 1.00 86.75 93 SER A N 1
ATOM 687 C CA . SER A 1 93 ? 18.301 -1.162 -15.454 1.00 86.75 93 SER A CA 1
ATOM 688 C C . SER A 1 93 ? 18.574 0.183 -14.761 1.00 86.75 93 SER A C 1
ATOM 690 O O . SER A 1 93 ? 19.102 1.101 -15.385 1.00 86.75 93 SER A O 1
ATOM 692 N N . ARG A 1 94 ? 18.263 0.315 -13.461 1.00 81.38 94 ARG A N 1
ATOM 693 C CA . ARG A 1 94 ? 18.370 1.570 -12.677 1.00 81.38 94 ARG A CA 1
ATOM 694 C C . ARG A 1 94 ? 19.690 2.336 -12.857 1.00 81.38 94 ARG A C 1
ATOM 696 O O . ARG A 1 94 ? 19.684 3.562 -12.908 1.00 81.38 94 ARG A O 1
ATOM 703 N N . SER A 1 95 ? 20.817 1.635 -12.987 1.00 84.94 95 SER A N 1
ATOM 704 C CA . SER A 1 95 ? 22.148 2.246 -13.153 1.00 84.94 95 SER A CA 1
ATOM 705 C C . SER A 1 95 ? 22.629 2.328 -14.608 1.00 84.94 95 SER A C 1
ATOM 707 O O . SER A 1 95 ? 23.774 2.704 -14.848 1.00 84.94 95 SER A O 1
ATOM 709 N N . ALA A 1 96 ? 21.788 1.985 -15.587 1.00 84.50 96 ALA A N 1
ATOM 710 C CA . ALA A 1 96 ? 22.180 1.911 -16.992 1.00 84.50 96 ALA A CA 1
ATOM 711 C C . ALA A 1 96 ? 22.174 3.273 -17.705 1.00 84.50 96 ALA A C 1
ATOM 713 O O . ALA A 1 96 ? 22.830 3.407 -18.734 1.00 84.50 96 ALA A O 1
ATOM 714 N N . LEU A 1 97 ? 21.489 4.296 -17.171 1.00 81.06 97 LEU A N 1
ATOM 715 C CA . LEU A 1 97 ? 21.332 5.596 -17.844 1.00 81.06 97 LEU A CA 1
ATOM 716 C C . LEU A 1 97 ? 22.663 6.265 -18.247 1.00 81.06 97 LEU A C 1
ATOM 718 O O . LEU A 1 97 ? 22.764 6.695 -19.398 1.00 81.06 97 LEU A O 1
ATOM 722 N N . PRO A 1 98 ? 23.710 6.323 -17.394 1.00 86.00 98 PRO A N 1
ATOM 723 C CA . PRO A 1 98 ? 24.988 6.917 -17.791 1.00 86.00 98 PRO A CA 1
ATOM 724 C C . PRO A 1 98 ? 25.698 6.148 -18.912 1.00 86.00 98 PRO A C 1
ATOM 726 O O . PRO A 1 98 ? 26.405 6.758 -19.714 1.00 86.00 98 PRO A O 1
ATOM 729 N N . ALA A 1 99 ? 25.526 4.823 -18.966 1.00 84.62 99 ALA A N 1
ATOM 730 C CA . ALA A 1 99 ? 26.082 3.982 -20.023 1.00 84.62 99 ALA A CA 1
ATOM 731 C C . ALA A 1 99 ? 25.282 4.130 -21.327 1.00 84.62 99 ALA A C 1
ATOM 733 O O . ALA A 1 99 ? 25.871 4.251 -22.397 1.00 84.62 99 ALA A O 1
ATOM 734 N N . LEU A 1 100 ? 23.950 4.204 -21.231 1.00 84.44 100 LEU A N 1
ATOM 735 C CA . LEU A 1 100 ? 23.059 4.429 -22.370 1.00 84.44 100 LEU A CA 1
ATOM 736 C C . LEU A 1 100 ? 23.371 5.753 -23.073 1.00 84.44 100 LEU A C 1
ATOM 738 O O . LEU A 1 100 ? 23.464 5.784 -24.295 1.00 84.44 100 LEU A O 1
ATOM 742 N N . ALA A 1 101 ? 23.610 6.818 -22.300 1.00 86.44 101 ALA A N 1
ATOM 743 C CA . ALA A 1 101 ? 23.944 8.148 -22.814 1.00 86.44 101 ALA A CA 1
ATOM 744 C C . ALA A 1 101 ? 25.251 8.200 -23.630 1.00 86.44 101 ALA A C 1
ATOM 746 O O . ALA A 1 101 ? 25.486 9.169 -24.348 1.00 86.44 101 ALA A O 1
ATOM 747 N N . GLN A 1 102 ? 26.103 7.178 -23.515 1.00 90.44 102 GLN A N 1
ATOM 748 C CA . GLN A 1 102 ? 27.368 7.047 -24.245 1.00 90.44 102 GLN A CA 1
ATOM 749 C C . GLN A 1 102 ? 27.274 6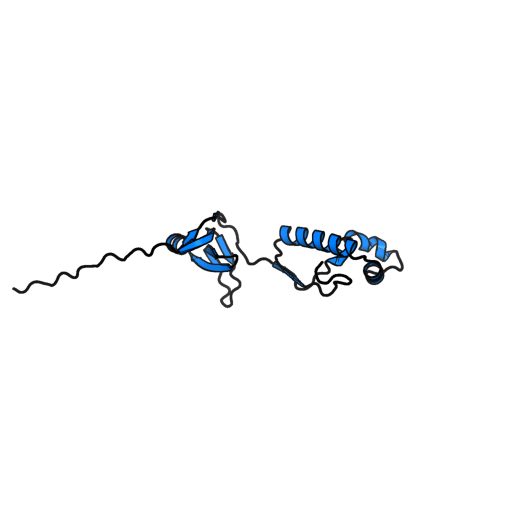.051 -25.412 1.00 90.44 102 GLN A C 1
ATOM 751 O O . GLN A 1 102 ? 28.295 5.631 -25.952 1.00 90.44 102 GLN A O 1
ATOM 756 N N . SER A 1 103 ? 26.062 5.641 -25.787 1.00 88.12 103 SER A N 1
ATOM 757 C CA . SER A 1 103 ? 25.805 4.626 -26.808 1.00 88.12 103 SER A CA 1
ATOM 758 C C . SER A 1 103 ? 24.708 5.069 -27.777 1.00 88.12 103 SER A C 1
ATOM 760 O O . SER A 1 103 ? 23.940 5.978 -27.473 1.00 88.12 103 SER A O 1
ATOM 762 N N . ASP A 1 104 ? 24.569 4.360 -28.898 1.00 91.56 104 ASP A N 1
ATOM 763 C CA . ASP A 1 104 ? 23.419 4.504 -29.806 1.00 91.56 104 ASP A CA 1
ATOM 764 C C . ASP A 1 104 ? 22.181 3.705 -29.331 1.00 91.56 104 ASP A C 1
ATOM 766 O O . ASP A 1 104 ? 21.159 3.620 -30.020 1.00 91.56 104 ASP A O 1
ATOM 770 N N . LEU A 1 105 ? 22.258 3.075 -28.151 1.00 87.88 105 LEU A N 1
ATOM 771 C CA . LEU A 1 105 ? 21.169 2.296 -27.574 1.00 87.88 105 LEU A CA 1
ATOM 772 C C . LEU A 1 105 ? 20.178 3.202 -26.836 1.00 87.88 105 LEU A C 1
ATOM 774 O O . LEU A 1 105 ? 20.507 4.261 -26.316 1.00 87.88 105 LEU A O 1
ATOM 778 N N . THR A 1 106 ? 18.926 2.755 -26.772 1.00 87.06 106 THR A N 1
ATOM 779 C CA . THR A 1 106 ? 17.832 3.473 -26.111 1.00 87.06 106 THR A CA 1
ATOM 780 C C . THR A 1 106 ? 17.100 2.510 -25.191 1.00 87.06 106 THR A C 1
ATOM 782 O O . THR A 1 106 ? 17.227 1.290 -25.328 1.00 87.06 106 THR A O 1
ATOM 785 N N . MET A 1 107 ? 16.258 3.033 -24.299 1.00 84.69 107 MET A N 1
ATOM 786 C CA . MET A 1 107 ? 15.363 2.177 -23.516 1.00 84.69 107 MET A CA 1
ATOM 787 C C . MET A 1 107 ? 14.397 1.375 -24.400 1.00 84.69 107 MET A C 1
ATOM 789 O O . MET A 1 107 ? 13.947 0.313 -23.986 1.00 84.69 107 MET A O 1
ATOM 793 N N . GLY A 1 108 ? 14.113 1.834 -25.625 1.00 85.81 108 GLY A N 1
ATOM 794 C CA . GLY A 1 108 ? 13.362 1.055 -26.610 1.00 85.81 108 GLY A CA 1
ATOM 795 C C . GLY A 1 108 ? 14.123 -0.189 -27.073 1.00 85.81 108 GLY A C 1
ATOM 796 O O . GLY A 1 108 ? 13.544 -1.269 -27.124 1.00 85.81 108 GLY A O 1
ATOM 797 N N . HIS A 1 109 ? 15.431 -0.063 -27.328 1.00 87.69 109 HIS A N 1
ATOM 798 C CA . HIS A 1 109 ? 16.290 -1.207 -27.657 1.00 87.69 109 HIS A CA 1
ATOM 799 C C . HIS A 1 109 ? 16.375 -2.208 -26.498 1.00 87.69 109 HIS A C 1
ATOM 801 O O . HIS A 1 109 ? 16.305 -3.410 -26.731 1.00 87.69 109 HIS A O 1
ATOM 807 N N . TRP A 1 110 ? 16.465 -1.719 -25.255 1.00 84.62 110 TRP A N 1
ATOM 808 C CA . TRP A 1 110 ? 16.420 -2.569 -24.061 1.00 84.62 110 TRP A CA 1
ATOM 809 C C . TRP A 1 110 ? 15.105 -3.346 -23.971 1.00 84.62 110 TRP A C 1
ATOM 811 O O . TRP A 1 110 ? 15.121 -4.570 -23.893 1.00 84.62 110 TRP A O 1
ATOM 821 N N . LYS A 1 111 ? 13.967 -2.644 -24.061 1.00 85.38 111 LYS A N 1
ATOM 822 C CA . LYS A 1 111 ? 12.631 -3.257 -24.028 1.00 85.38 111 LYS A CA 1
ATOM 823 C C . LYS A 1 111 ? 12.451 -4.322 -25.110 1.00 85.38 111 LYS A C 1
ATOM 825 O O . LYS A 1 111 ? 11.910 -5.380 -24.825 1.00 85.38 111 LYS A O 1
ATOM 830 N N . ALA A 1 112 ? 12.933 -4.065 -26.327 1.00 86.88 112 ALA A N 1
ATOM 831 C CA . ALA A 1 112 ? 12.845 -5.013 -27.439 1.00 86.88 112 ALA A CA 1
ATOM 832 C C . ALA A 1 112 ? 13.679 -6.292 -27.231 1.00 86.88 112 ALA A C 1
ATOM 834 O O . ALA A 1 112 ? 13.426 -7.293 -27.897 1.00 86.88 112 ALA A O 1
ATOM 835 N N . ALA A 1 113 ? 14.673 -6.255 -26.341 1.00 88.25 113 ALA A N 1
ATOM 836 C CA . ALA A 1 113 ? 15.539 -7.387 -26.030 1.00 88.25 113 ALA A CA 1
ATOM 837 C C . ALA A 1 113 ? 15.110 -8.162 -24.770 1.00 88.25 113 ALA A C 1
ATOM 839 O O . ALA A 1 113 ? 15.720 -9.189 -24.472 1.00 88.25 113 ALA A O 1
ATOM 840 N N . LEU A 1 114 ? 14.099 -7.687 -2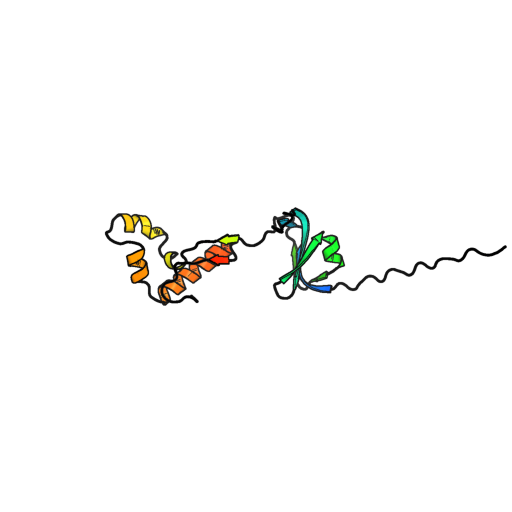4.030 1.00 89.12 114 LEU A N 1
ATOM 841 C CA . LEU A 1 114 ? 13.614 -8.359 -22.825 1.00 89.12 114 LEU A CA 1
ATOM 842 C C . LEU A 1 114 ? 13.001 -9.717 -23.163 1.00 89.12 114 LEU A C 1
ATOM 844 O O . LEU A 1 114 ? 12.216 -9.856 -24.103 1.00 89.12 114 LEU A O 1
ATOM 848 N N . ARG A 1 115 ? 13.327 -10.710 -22.342 1.00 91.31 115 ARG A N 1
ATOM 849 C CA . ARG A 1 115 ? 12.659 -12.011 -22.326 1.00 91.31 115 ARG A CA 1
ATOM 850 C C . ARG A 1 115 ? 11.668 -12.063 -21.156 1.00 91.31 115 ARG A C 1
ATOM 852 O O . ARG A 1 115 ? 11.821 -11.283 -20.210 1.00 91.31 115 ARG A O 1
ATOM 859 N N . PRO A 1 116 ? 10.692 -12.988 -21.167 1.00 90.31 116 PRO A N 1
ATOM 860 C CA . PRO A 1 116 ? 9.735 -13.131 -20.068 1.00 90.31 116 PRO A CA 1
ATOM 861 C C . PRO A 1 116 ? 10.389 -13.247 -18.682 1.00 90.31 116 PRO A C 1
ATOM 863 O O . PRO A 1 116 ? 9.926 -12.651 -17.713 1.00 90.31 116 PRO A O 1
ATOM 866 N N . GLU A 1 117 ? 11.502 -13.977 -18.575 1.00 91.94 117 GLU A N 1
ATOM 867 C CA . GLU A 1 117 ? 12.245 -14.121 -17.323 1.00 91.94 117 GLU A CA 1
ATOM 868 C C . GLU A 1 117 ? 12.883 -12.812 -16.831 1.00 91.94 117 GLU A C 1
ATOM 870 O O . GLU A 1 117 ? 12.974 -12.598 -15.621 1.00 91.94 117 GLU A O 1
ATOM 875 N N . ASP A 1 118 ? 13.292 -11.932 -17.748 1.00 91.44 118 ASP A N 1
ATOM 876 C CA . ASP A 1 118 ? 13.892 -10.640 -17.416 1.00 91.44 118 ASP A CA 1
ATOM 877 C C . ASP A 1 118 ? 12.810 -9.669 -16.908 1.00 91.44 118 ASP A C 1
ATOM 879 O O . ASP A 1 118 ? 13.023 -8.968 -15.915 1.00 91.44 118 ASP A O 1
ATOM 883 N N . GLU A 1 119 ? 11.634 -9.665 -17.551 1.00 90.31 119 GLU A N 1
ATOM 884 C CA . GLU A 1 119 ? 10.477 -8.861 -17.133 1.00 90.31 119 GLU A CA 1
ATOM 885 C C . GLU A 1 119 ? 9.973 -9.309 -15.756 1.00 90.31 119 GLU A C 1
ATOM 887 O O . GLU A 1 119 ? 9.906 -8.484 -14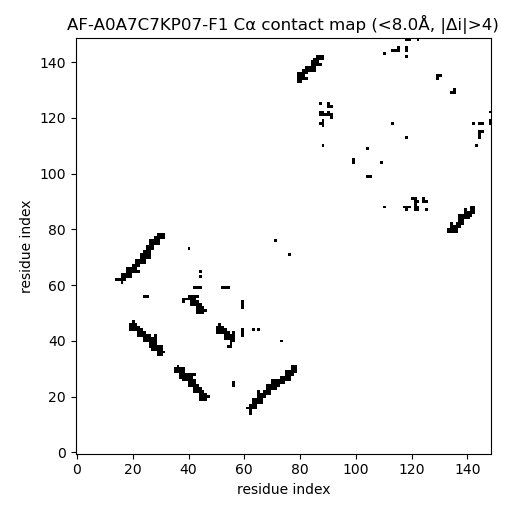.847 1.00 90.31 119 GLU A O 1
ATOM 892 N N . ARG A 1 120 ? 9.773 -10.618 -15.541 1.00 91.56 120 ARG A N 1
ATOM 893 C CA . ARG A 1 120 ? 9.369 -11.168 -14.234 1.00 91.56 120 ARG A CA 1
ATOM 894 C C . ARG A 1 120 ? 10.351 -10.811 -13.120 1.00 91.56 120 ARG A C 1
ATOM 896 O O . ARG A 1 120 ? 9.938 -10.423 -12.029 1.00 91.56 120 ARG A O 1
ATOM 903 N N . ALA A 1 121 ? 11.655 -10.945 -13.368 1.00 93.38 121 ALA A N 1
ATOM 904 C CA . ALA A 1 121 ? 12.667 -10.594 -12.374 1.00 93.38 121 ALA A CA 1
ATOM 905 C C . ALA A 1 121 ? 12.643 -9.092 -12.046 1.00 93.38 121 ALA A C 1
ATOM 907 O O . ALA A 1 121 ? 12.758 -8.709 -10.880 1.00 93.38 121 ALA A O 1
ATOM 908 N N . SER A 1 122 ? 12.464 -8.245 -13.063 1.00 93.06 122 SER A N 1
ATOM 909 C CA . SER A 1 122 ? 12.361 -6.797 -12.891 1.00 93.06 122 SER A CA 1
ATOM 910 C C . SER A 1 122 ? 11.098 -6.399 -12.120 1.00 93.06 122 SER A C 1
ATOM 912 O O . SER A 1 122 ? 11.197 -5.594 -11.192 1.00 93.06 122 SER A O 1
ATOM 914 N N . THR A 1 123 ? 9.941 -6.994 -12.428 1.00 92.62 123 THR A N 1
ATOM 915 C CA . THR A 1 123 ? 8.687 -6.717 -11.713 1.00 92.62 123 THR A CA 1
ATOM 916 C C . THR A 1 123 ? 8.730 -7.201 -10.269 1.00 92.62 123 THR A C 1
ATOM 918 O O . THR A 1 123 ? 8.332 -6.464 -9.370 1.00 92.62 123 THR A O 1
ATOM 921 N N . ALA A 1 124 ? 9.290 -8.384 -10.004 1.00 94.00 124 ALA A N 1
ATOM 922 C CA . ALA A 1 124 ? 9.459 -8.872 -8.636 1.00 94.00 124 ALA A CA 1
ATOM 923 C C . ALA A 1 124 ? 10.345 -7.934 -7.796 1.00 94.00 124 ALA A C 1
ATOM 925 O O . ALA A 1 124 ? 10.014 -7.624 -6.650 1.00 94.00 124 ALA A O 1
ATOM 926 N N . LEU A 1 125 ? 11.446 -7.437 -8.376 1.00 95.00 125 LEU A N 1
ATOM 927 C CA . LEU A 1 125 ? 12.296 -6.438 -7.726 1.00 95.00 125 LEU A CA 1
ATOM 928 C C . LEU A 1 125 ? 11.530 -5.131 -7.472 1.00 95.00 125 LEU A C 1
ATOM 930 O O . LEU A 1 125 ? 11.648 -4.556 -6.391 1.00 95.00 125 LEU A O 1
ATOM 934 N N . ALA A 1 126 ? 10.722 -4.688 -8.439 1.00 94.44 126 ALA A N 1
ATOM 935 C CA . ALA A 1 126 ? 9.880 -3.510 -8.283 1.00 94.44 126 ALA A CA 1
ATOM 936 C C . ALA A 1 126 ? 8.870 -3.662 -7.145 1.00 94.44 126 ALA A C 1
ATOM 938 O O . ALA A 1 126 ? 8.801 -2.794 -6.280 1.00 94.44 126 ALA A O 1
ATOM 939 N N . ALA A 1 127 ? 8.148 -4.780 -7.088 1.00 94.50 127 ALA A N 1
ATOM 940 C CA . ALA A 1 127 ? 7.151 -5.036 -6.055 1.00 94.50 127 ALA A CA 1
ATOM 941 C C . ALA A 1 127 ? 7.752 -4.981 -4.639 1.00 94.50 127 ALA A C 1
ATOM 943 O O . ALA A 1 127 ? 7.168 -4.364 -3.749 1.00 94.50 127 ALA A O 1
ATOM 944 N N . ILE A 1 128 ? 8.939 -5.561 -4.431 1.00 95.88 128 ILE A N 1
ATOM 945 C CA . ILE A 1 128 ? 9.627 -5.528 -3.130 1.00 95.88 128 ILE A CA 1
ATOM 946 C C . ILE A 1 128 ? 9.999 -4.092 -2.738 1.00 95.88 128 ILE A C 1
ATOM 948 O O . ILE A 1 128 ? 9.744 -3.676 -1.607 1.00 95.88 128 ILE A O 1
ATOM 952 N N . ASP A 1 129 ? 10.577 -3.324 -3.661 1.00 95.31 129 ASP A N 1
ATOM 953 C CA . ASP A 1 129 ? 10.954 -1.930 -3.405 1.00 95.31 129 ASP A CA 1
ATOM 954 C C . ASP A 1 129 ? 9.729 -1.047 -3.117 1.00 95.31 129 ASP A C 1
ATOM 956 O O . ASP A 1 129 ? 9.780 -0.200 -2.221 1.00 95.31 129 ASP A O 1
ATOM 960 N N . TYR A 1 130 ? 8.622 -1.263 -3.835 1.00 96.56 130 TYR A N 1
ATOM 961 C CA . TYR A 1 130 ? 7.356 -0.556 -3.626 1.00 96.56 130 TYR A CA 1
ATOM 962 C C . TYR A 1 130 ? 6.783 -0.842 -2.238 1.00 96.56 130 TYR A C 1
ATOM 964 O O . TYR A 1 130 ? 6.512 0.100 -1.491 1.00 96.56 130 TYR A O 1
ATOM 972 N N . LEU A 1 131 ? 6.680 -2.120 -1.858 1.00 96.19 131 LEU A N 1
ATOM 973 C CA . LEU A 1 131 ? 6.170 -2.525 -0.545 1.00 96.19 131 LEU A CA 1
ATOM 974 C C . LEU A 1 131 ? 7.028 -1.962 0.595 1.00 96.19 131 LEU A C 1
ATOM 976 O O . LEU A 1 131 ? 6.487 -1.423 1.560 1.00 96.19 131 LEU A O 1
ATOM 980 N N . ASN A 1 132 ? 8.358 -1.998 0.459 1.00 97.00 132 ASN A N 1
ATOM 981 C CA . ASN A 1 132 ? 9.276 -1.404 1.438 1.00 97.00 132 ASN A CA 1
ATOM 982 C C . ASN A 1 132 ? 9.153 0.125 1.535 1.00 97.00 132 ASN A C 1
ATOM 984 O O . ASN A 1 132 ? 9.513 0.707 2.557 1.00 97.00 132 ASN A O 1
ATOM 988 N N . SER A 1 133 ? 8.653 0.772 0.481 1.00 96.44 133 SER A N 1
ATOM 989 C CA . SER A 1 133 ? 8.476 2.226 0.401 1.00 96.44 133 SER A CA 1
ATOM 990 C C . SER A 1 133 ? 7.038 2.676 0.695 1.00 96.44 133 SER A C 1
ATOM 992 O O . SER A 1 133 ? 6.723 3.853 0.531 1.00 96.44 133 SER A O 1
ATOM 994 N N . GLY A 1 134 ? 6.158 1.760 1.118 1.00 96.88 134 GLY A N 1
ATOM 995 C CA . GLY A 1 134 ? 4.770 2.062 1.477 1.00 96.88 134 GLY A CA 1
ATOM 996 C C . GLY A 1 134 ? 3.802 2.183 0.296 1.00 96.88 134 GLY A C 1
ATOM 997 O O . GLY A 1 134 ? 2.673 2.637 0.487 1.00 96.88 134 GLY A O 1
ATOM 998 N N . TYR A 1 135 ? 4.208 1.786 -0.912 1.00 97.69 135 TYR A N 1
ATOM 999 C CA . TYR A 1 135 ? 3.302 1.688 -2.053 1.00 97.69 135 TYR A CA 1
ATOM 1000 C C . TYR A 1 135 ? 2.589 0.338 -2.061 1.00 97.69 135 TYR A C 1
ATOM 1002 O O . TYR A 1 135 ? 3.210 -0.711 -1.897 1.00 97.69 135 TYR A O 1
ATOM 1010 N N . THR A 1 136 ? 1.282 0.368 -2.300 1.00 97.19 136 THR A N 1
ATOM 1011 C CA . THR A 1 136 ? 0.431 -0.832 -2.355 1.00 97.19 136 THR A CA 1
ATOM 1012 C C . THR A 1 136 ? -0.198 -1.053 -3.725 1.00 97.19 136 THR A C 1
ATOM 1014 O O . THR A 1 136 ? -0.755 -2.121 -3.969 1.00 97.19 136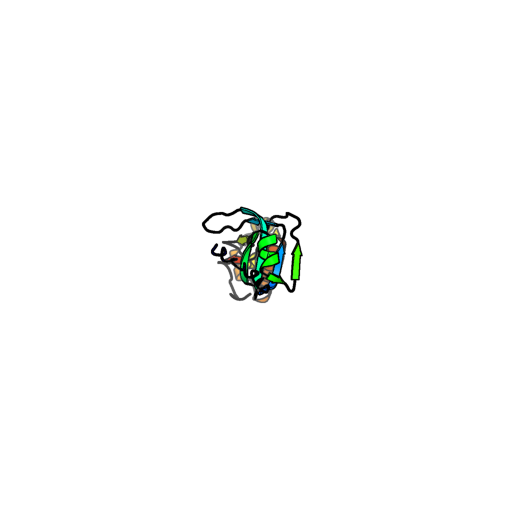 THR A O 1
ATOM 1017 N N . ALA A 1 137 ? -0.097 -0.075 -4.628 1.00 96.06 137 ALA A N 1
ATOM 1018 C CA . ALA A 1 137 ? -0.542 -0.205 -6.006 1.00 96.06 137 ALA A CA 1
ATOM 1019 C C . ALA A 1 137 ? 0.298 0.659 -6.952 1.00 96.06 137 ALA A C 1
ATOM 1021 O O . ALA A 1 137 ? 0.852 1.692 -6.566 1.00 96.06 137 ALA A O 1
ATOM 1022 N N . PHE A 1 138 ? 0.349 0.245 -8.214 1.00 94.88 138 PHE A N 1
ATOM 1023 C CA . PHE A 1 138 ? 0.910 1.035 -9.299 1.00 94.88 138 PHE A CA 1
ATOM 1024 C C . PHE A 1 138 ? 0.174 0.762 -10.614 1.00 94.88 138 PHE A C 1
ATOM 1026 O O . PHE A 1 138 ? -0.526 -0.242 -10.747 1.00 94.88 138 PHE A O 1
ATOM 1033 N N . VAL A 1 139 ? 0.354 1.649 -11.590 1.00 94.25 139 VAL A N 1
ATOM 1034 C CA . VAL A 1 139 ? -0.096 1.455 -12.973 1.00 94.25 139 VAL A CA 1
ATOM 1035 C C . VAL A 1 139 ? 1.128 1.383 -13.879 1.00 94.25 139 VAL A C 1
ATOM 1037 O O . VAL A 1 139 ? 1.883 2.350 -13.971 1.00 94.25 139 VAL A O 1
ATOM 1040 N N . ASP A 1 140 ? 1.319 0.250 -14.558 1.00 90.94 140 ASP A N 1
ATOM 1041 C CA . ASP A 1 140 ? 2.364 0.088 -15.575 1.00 90.94 140 ASP A CA 1
ATOM 1042 C C . ASP A 1 140 ? 1.769 0.188 -16.989 1.00 90.94 140 ASP A C 1
ATOM 1044 O O . ASP A 1 140 ? 1.047 -0.713 -17.419 1.00 90.94 140 ASP A O 1
ATOM 1048 N N . PRO A 1 141 ? 2.058 1.257 -17.753 1.00 83.94 141 PRO A N 1
ATOM 1049 C CA . PRO A 1 141 ? 1.639 1.369 -19.147 1.00 83.94 141 PRO A CA 1
ATOM 1050 C C . PRO A 1 141 ? 2.637 0.723 -20.122 1.00 83.94 141 PRO A C 1
ATOM 1052 O O . PRO A 1 141 ? 2.543 0.931 -21.332 1.00 83.94 141 PRO A O 1
ATOM 1055 N N . GLY A 1 142 ? 3.664 0.039 -19.615 1.00 74.94 142 GLY A N 1
ATOM 1056 C CA . GLY A 1 142 ? 4.861 -0.317 -20.358 1.00 74.94 142 GLY A CA 1
ATOM 1057 C C . GLY A 1 142 ? 5.240 -1.789 -20.354 1.00 74.94 142 GLY A C 1
ATOM 1058 O O . GLY A 1 142 ? 6.326 -2.048 -20.876 1.00 74.94 142 GLY A O 1
ATOM 1059 N N . THR A 1 143 ? 4.419 -2.698 -19.818 1.00 73.56 143 THR A N 1
ATOM 1060 C CA . THR A 1 143 ? 4.634 -4.154 -19.878 1.00 73.56 143 THR A CA 1
ATOM 1061 C C . THR A 1 143 ? 4.668 -4.625 -21.333 1.00 73.56 143 THR A C 1
ATOM 1063 O O . THR A 1 143 ? 3.814 -4.237 -22.134 1.00 73.56 143 THR A O 1
ATOM 1066 N N . VAL A 1 144 ? 5.686 -5.403 -21.707 1.00 71.19 144 VAL A N 1
ATOM 1067 C CA . VAL A 1 144 ? 5.977 -5.709 -23.123 1.00 71.19 144 VAL A CA 1
ATOM 1068 C C . VAL A 1 144 ? 5.642 -7.150 -23.485 1.00 71.19 144 VAL A C 1
ATOM 1070 O O . VAL A 1 144 ? 5.211 -7.391 -24.614 1.00 71.19 144 VAL A O 1
ATOM 1073 N N . VAL A 1 145 ? 5.842 -8.102 -22.570 1.00 73.25 145 VAL A N 1
ATOM 1074 C CA . VAL A 1 145 ? 5.794 -9.532 -22.898 1.00 73.25 145 VAL A CA 1
ATOM 1075 C C . VAL A 1 145 ? 4.706 -10.251 -22.113 1.00 73.25 145 VAL A C 1
ATOM 1077 O O . VAL A 1 145 ? 3.868 -10.923 -22.716 1.00 73.25 145 VAL A O 1
ATOM 1080 N N . GLU A 1 146 ? 4.687 -10.094 -20.792 1.00 73.19 146 GLU A N 1
ATOM 1081 C CA . GLU A 1 146 ? 3.730 -10.769 -19.915 1.00 73.19 146 GLU A CA 1
ATOM 1082 C C . GLU A 1 146 ? 2.937 -9.753 -19.081 1.00 73.19 146 GLU A C 1
ATOM 1084 O O . GLU A 1 146 ? 3.439 -9.280 -18.068 1.00 73.19 146 GLU A O 1
ATOM 1089 N N . PRO A 1 147 ? 1.676 -9.441 -19.440 1.00 63.94 147 PRO A N 1
ATOM 1090 C CA . PRO A 1 147 ? 0.855 -8.467 -18.708 1.00 63.94 147 PRO A CA 1
ATOM 1091 C C . PRO A 1 147 ? 0.503 -8.891 -17.269 1.00 63.94 147 PRO A C 1
ATOM 1093 O O . PRO A 1 147 ? -0.074 -8.102 -16.530 1.00 63.94 147 PRO A O 1
ATOM 1096 N N . GLU A 1 148 ? 0.817 -10.133 -16.889 1.00 65.62 148 GLU A N 1
ATOM 1097 C CA . GLU A 1 148 ? 0.596 -10.703 -15.553 1.00 65.62 148 GLU A CA 1
ATOM 1098 C C . GLU A 1 148 ? 1.899 -10.866 -14.741 1.00 65.62 148 GLU A C 1
ATOM 1100 O O . GLU A 1 148 ? 1.862 -11.439 -13.649 1.00 65.62 148 GLU A O 1
ATOM 1105 N N . ALA A 1 149 ? 3.048 -10.445 -15.289 1.00 58.50 149 ALA A N 1
ATOM 1106 C CA . ALA A 1 149 ? 4.357 -10.563 -14.640 1.00 58.50 149 ALA A CA 1
ATOM 1107 C C . ALA A 1 149 ? 4.579 -9.549 -13.517 1.00 58.50 149 ALA A C 1
ATOM 1109 O O . ALA A 1 149 ? 3.983 -8.451 -13.564 1.00 58.50 149 ALA A O 1
#

Mean predicted aligned error: 8.49 Å

pLDDT: mean 87.95, std 15.14, range [38.69, 98.44]

Sequence (149 aa):
MEVAGTTEIEPSQAEVPQACDLIIRNGVLLTLDPDDRVIEGGALAVVDGRIVAIGDDQCLADRYQASEILNAHGSIVHPGFIDAHAHVNQYSSRSALPALAQSDLTMGHWKAALRPEDERASTALAAIDYLNSGYTAFVDPGTVVEPEA

Radius of gyration: 25.93 Å; Cα contacts (8 Å, |Δi|>4): 225; chains: 1; bounding box: 80×29×78 Å

Nearest PDB structures (foldseek):
  4dzh-assembly1_A-2  TM=7.823E-01  e=1.099E-06  Xanthomonas campestris pv. campestris str. ATCC 33913
  4v1y-assembly2_G  TM=8.040E-01  e=2.101E-06  Pseudomonas sp. ADP
  4f0r-assembly1_A  TM=8.152E-01  e=2.991E-05  Chromobacterium violaceum ATCC 12472
  3igh-assembly1_X-2  TM=7.798E-01  e=1.024E-04  Pyrococcus horikoshii
  6sj0-assembly1_B  TM=7.223E-01  e=1.0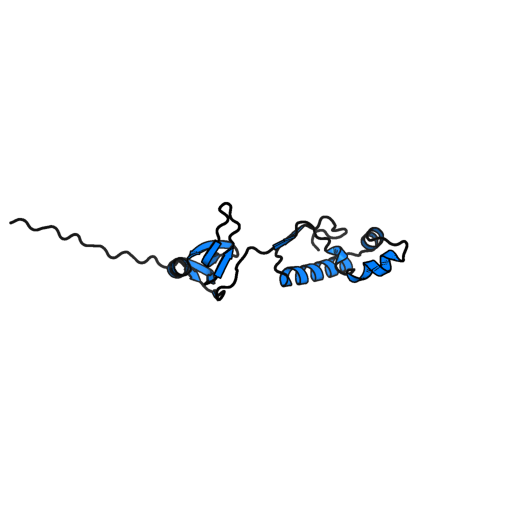24E-04  Streptomyces sp.

Foldseek 3Di:
DDDDDDDPDDPPDQDDAAEAAEKEFQEFEQEPPPVRDTAHRKMFTHHPNDTPDIGHRVVNVSRYDHPYYHYCNHYYDYQFDEAAEDALLCQVVVPCVVVCVVDPDDVVNVLVPDDPVSSVVSNVSVVVVSVVVRHDYYDYPHDRYDPPD

Secondary structure (DSSP, 8-state):
--PPP----PPP--PPPEEEEEEEEEEEEE--STT--EEEEEEEEEETTEEEEEEEHHHHHHHEEEEEEEE-TT-EE-PPEEES---GGGGGGTT-HHHHTTSS--HHHHHHH--HHHHHHHHHHHHHHHHHTTEEEE--S---S-TT-

Solvent-accessible surface area (backbone atoms only — not comparable to full-atom values): 8835 Å² total; per-residue (Å²): 141,79,80,82,81,78,79,79,77,75,77,79,76,78,70,78,50,42,80,35,50,36,29,44,27,39,14,31,32,44,63,78,48,102,81,62,48,72,35,75,53,11,24,38,34,27,45,97,92,35,81,76,47,74,47,50,30,66,63,48,59,60,48,38,44,56,78,38,79,46,76,44,82,64,35,81,41,63,76,62,38,70,44,84,74,42,60,40,69,49,53,78,46,75,84,41,60,76,59,37,76,75,49,100,58,48,74,65,57,52,61,73,67,59,47,66,70,55,36,34,54,11,26,54,54,37,51,53,56,32,51,78,69,48,31,74,47,69,36,63,91,62,73,86,80,51,90,86,84